Protein AF-A0A7X2PUH8-F1 (afdb_monomer_lite)

Radius of gyration: 10.63 Å; chains: 1; bounding box: 28×18×27 Å

Structure (mmCIF, N/CA/C/O backbone):
data_AF-A0A7X2PUH8-F1
#
_entry.id   AF-A0A7X2PUH8-F1
#
loop_
_atom_site.group_PDB
_atom_site.id
_atom_site.type_symbol
_atom_site.label_atom_id
_atom_site.label_alt_id
_atom_site.label_comp_id
_atom_site.label_asym_id
_atom_site.label_ent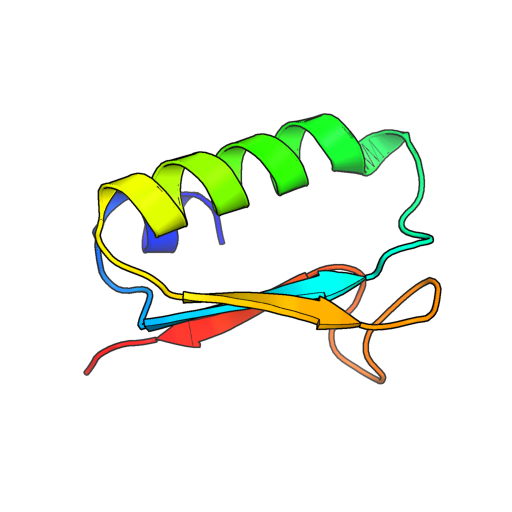ity_id
_atom_site.label_seq_id
_atom_site.pdbx_PDB_ins_code
_atom_site.Cartn_x
_atom_site.Cartn_y
_atom_site.Cartn_z
_atom_site.occupancy
_atom_site.B_iso_or_equiv
_atom_site.auth_seq_id
_atom_site.auth_comp_id
_atom_site.auth_asym_id
_atom_site.auth_atom_id
_atom_site.pdbx_PDB_model_num
ATOM 1 N N . MET A 1 1 ? -5.001 8.773 -2.664 1.00 59.03 1 MET A N 1
ATOM 2 C CA . MET A 1 1 ? -4.580 7.526 -1.985 1.00 59.03 1 MET A CA 1
ATOM 3 C C . MET A 1 1 ? -4.140 7.767 -0.548 1.00 59.03 1 MET A C 1
ATOM 5 O O . MET A 1 1 ? -4.670 7.096 0.326 1.00 59.03 1 MET A O 1
ATOM 9 N N . LEU A 1 2 ? -3.236 8.720 -0.295 1.00 65.38 2 LEU A N 1
ATOM 10 C CA . LEU A 1 2 ? -2.750 9.033 1.056 1.00 65.38 2 LEU A CA 1
ATOM 11 C C . LEU A 1 2 ? -3.889 9.255 2.070 1.00 65.38 2 LEU A C 1
ATOM 13 O O . LEU A 1 2 ? -3.898 8.636 3.122 1.00 65.38 2 LEU A O 1
ATOM 17 N N . GLU A 1 3 ? -4.917 10.026 1.707 1.00 72.06 3 GLU A N 1
ATOM 18 C CA . GLU A 1 3 ? -6.091 10.265 2.563 1.00 72.06 3 GLU A CA 1
ATOM 19 C C . GLU A 1 3 ? -6.837 8.976 2.965 1.00 72.06 3 GLU A C 1
ATOM 21 O O . GLU A 1 3 ? -7.242 8.812 4.115 1.00 72.06 3 GLU A O 1
ATOM 26 N N . ALA A 1 4 ? -6.975 8.020 2.041 1.00 63.09 4 ALA A N 1
ATOM 27 C CA . ALA A 1 4 ? -7.633 6.744 2.313 1.00 63.09 4 ALA A CA 1
ATOM 28 C C . ALA A 1 4 ? -6.777 5.833 3.209 1.00 63.09 4 ALA A C 1
ATOM 30 O O . ALA A 1 4 ? -7.326 5.130 4.062 1.00 63.09 4 ALA A O 1
ATOM 31 N N . ALA A 1 5 ? -5.450 5.866 3.028 1.00 61.88 5 ALA A N 1
ATOM 32 C CA . ALA A 1 5 ? -4.496 5.139 3.862 1.00 61.88 5 ALA A CA 1
ATOM 33 C C . ALA A 1 5 ? -4.519 5.668 5.304 1.00 61.88 5 ALA A C 1
ATOM 35 O O . ALA A 1 5 ? -4.686 4.888 6.237 1.00 61.88 5 ALA A O 1
ATOM 36 N N . THR A 1 6 ? -4.493 6.991 5.491 1.00 67.06 6 THR A N 1
ATOM 37 C CA . THR A 1 6 ? -4.567 7.619 6.820 1.00 67.06 6 THR A CA 1
ATOM 38 C C . THR A 1 6 ? -5.894 7.338 7.530 1.00 67.06 6 THR A C 1
ATOM 40 O O . THR A 1 6 ? -5.930 7.192 8.749 1.00 67.06 6 THR A O 1
ATOM 43 N N . ALA A 1 7 ? -6.995 7.216 6.782 1.00 73.81 7 ALA A N 1
ATOM 44 C CA . ALA A 1 7 ? -8.310 6.880 7.329 1.00 73.81 7 ALA A CA 1
ATOM 45 C C . ALA A 1 7 ? -8.485 5.385 7.674 1.00 73.81 7 ALA A C 1
ATOM 47 O O . ALA A 1 7 ? -9.571 4.987 8.097 1.00 73.81 7 ALA A O 1
ATOM 48 N N . GLY A 1 8 ? -7.469 4.541 7.449 1.00 75.44 8 GLY A N 1
ATOM 49 C CA . GLY A 1 8 ? -7.540 3.094 7.677 1.00 75.44 8 GLY A CA 1
ATOM 50 C C . GLY A 1 8 ? -8.549 2.370 6.786 1.00 75.44 8 GLY A C 1
ATOM 51 O O . GLY A 1 8 ? -8.991 1.262 7.094 1.00 75.44 8 GLY A O 1
ATOM 52 N N . ARG A 1 9 ? -8.925 2.994 5.666 1.00 84.00 9 ARG A N 1
ATOM 53 C CA . ARG A 1 9 ? -9.877 2.444 4.695 1.00 84.00 9 ARG A CA 1
ATOM 54 C C . ARG A 1 9 ? -9.193 1.607 3.627 1.00 84.00 9 ARG A C 1
ATOM 56 O O . ARG A 1 9 ? -9.854 1.179 2.694 1.00 84.00 9 ARG A O 1
ATOM 63 N N . VAL A 1 10 ? -7.890 1.373 3.727 1.00 84.75 10 VAL A N 1
ATOM 64 C CA . VAL A 1 10 ? -7.139 0.588 2.747 1.00 84.75 10 VAL A CA 1
ATOM 65 C C . VAL A 1 10 ? -6.946 -0.832 3.268 1.00 84.75 10 VAL A C 1
ATOM 67 O O . VAL A 1 10 ? -6.572 -1.056 4.418 1.00 84.75 10 VAL A O 1
ATOM 70 N N . ARG A 1 11 ? -7.262 -1.821 2.432 1.00 88.81 11 ARG A N 1
ATOM 71 C CA . ARG A 1 11 ? -7.016 -3.240 2.709 1.00 88.81 11 ARG A CA 1
ATOM 72 C C . ARG A 1 11 ? -5.683 -3.682 2.122 1.00 88.81 11 ARG A C 1
ATOM 74 O O . ARG A 1 11 ? -4.924 -4.352 2.808 1.00 88.81 11 ARG A O 1
ATOM 81 N N . GLN A 1 12 ? -5.429 -3.324 0.868 1.00 90.88 12 GLN A N 1
ATOM 82 C CA . GLN A 1 12 ? -4.238 -3.735 0.127 1.00 90.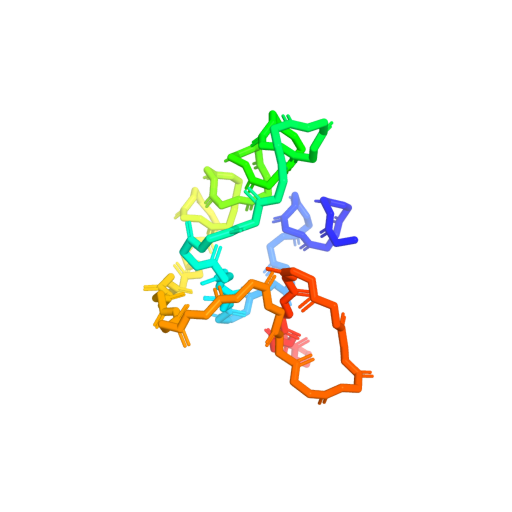88 12 GLN A CA 1
ATOM 83 C C . GLN A 1 12 ? -3.721 -2.559 -0.695 1.00 90.88 12 GLN A C 1
ATOM 85 O O . GLN A 1 12 ? -4.525 -1.795 -1.234 1.00 90.88 12 GLN A O 1
ATOM 90 N N . ILE A 1 13 ? -2.404 -2.429 -0.794 1.00 89.88 13 ILE A N 1
ATOM 91 C CA . ILE A 1 13 ? -1.698 -1.453 -1.623 1.00 89.88 13 ILE A CA 1
ATOM 92 C C . ILE A 1 13 ? -0.795 -2.219 -2.584 1.00 89.88 13 ILE A C 1
ATOM 94 O O . ILE A 1 13 ? -0.053 -3.103 -2.165 1.00 89.88 13 ILE A O 1
ATOM 98 N N . PHE A 1 14 ? -0.846 -1.852 -3.857 1.00 89.31 14 PHE A N 1
ATOM 99 C CA . PHE A 1 14 ? 0.050 -2.327 -4.901 1.00 89.31 14 PHE A CA 1
ATOM 100 C C . PHE A 1 14 ? 0.916 -1.156 -5.350 1.00 89.31 14 PHE A C 1
ATOM 102 O O . PHE A 1 14 ? 0.374 -0.082 -5.617 1.00 89.31 14 PHE A O 1
ATOM 109 N N . VAL A 1 15 ? 2.232 -1.349 -5.424 1.00 88.88 15 VAL A N 1
ATOM 110 C CA . VAL A 1 15 ? 3.200 -0.325 -5.848 1.00 88.88 15 VAL A CA 1
ATOM 111 C C . VAL A 1 15 ? 4.043 -0.872 -6.995 1.00 88.88 15 VAL A C 1
ATOM 113 O O . VAL A 1 15 ? 4.529 -2.000 -6.917 1.00 88.88 15 VAL A O 1
ATOM 116 N N . ALA A 1 16 ? 4.215 -0.078 -8.049 1.00 87.38 16 ALA A N 1
ATOM 117 C CA . ALA A 1 16 ? 5.109 -0.392 -9.156 1.00 87.38 16 ALA A CA 1
ATOM 118 C C . ALA A 1 16 ? 6.580 -0.217 -8.733 1.00 87.38 16 ALA A C 1
ATOM 120 O O . ALA A 1 16 ? 6.944 0.819 -8.177 1.00 87.38 16 ALA A O 1
ATOM 121 N N . GLU A 1 17 ? 7.417 -1.225 -8.978 1.00 84.81 17 GLU A N 1
ATOM 122 C CA . GLU A 1 17 ? 8.825 -1.231 -8.548 1.00 84.81 17 GLU A CA 1
ATOM 123 C C . GLU A 1 17 ? 9.676 -0.195 -9.290 1.00 84.81 17 GLU A C 1
ATOM 125 O O . GLU A 1 17 ? 10.537 0.440 -8.682 1.00 84.81 17 GLU A O 1
ATOM 130 N N . ASP A 1 18 ? 9.392 0.032 -10.574 1.00 84.62 18 ASP A N 1
ATOM 131 C CA . ASP A 1 18 ? 10.152 0.951 -11.428 1.00 84.62 18 ASP A CA 1
ATOM 132 C C . ASP A 1 18 ? 9.492 2.343 -11.517 1.00 84.62 18 ASP A C 1
ATOM 134 O O . ASP A 1 18 ? 9.674 3.070 -12.500 1.00 84.62 18 ASP A O 1
ATOM 138 N N . ALA A 1 19 ? 8.680 2.717 -10.519 1.00 77.38 19 ALA A N 1
ATOM 139 C CA . ALA A 1 19 ? 8.024 4.021 -10.471 1.00 77.38 19 ALA A CA 1
ATOM 140 C C . ALA A 1 19 ? 9.052 5.171 -10.457 1.00 77.38 19 ALA A C 1
ATOM 142 O O . ALA A 1 19 ? 10.106 5.093 -9.821 1.00 77.38 19 ALA A O 1
ATOM 143 N N . GLN A 1 20 ? 8.747 6.267 -11.161 1.00 74.00 20 GLN A N 1
ATOM 144 C CA . GLN A 1 20 ? 9.686 7.380 -11.309 1.00 74.00 20 GLN A CA 1
ATOM 145 C C . GLN A 1 20 ? 9.964 8.113 -9.979 1.00 74.00 20 GLN A C 1
ATOM 147 O O . GLN A 1 20 ? 9.067 8.249 -9.145 1.00 74.00 20 GLN A O 1
ATOM 152 N N . PRO A 1 21 ? 11.176 8.685 -9.800 1.00 65.44 21 PRO A N 1
ATOM 153 C CA . PRO A 1 21 ? 11.620 9.282 -8.536 1.00 65.44 21 PRO A CA 1
ATOM 154 C C . PRO A 1 21 ? 10.737 10.394 -7.974 1.00 65.44 21 PRO A C 1
ATOM 156 O O . PRO A 1 21 ? 10.686 10.574 -6.761 1.00 65.44 21 PRO A O 1
ATOM 159 N N . ALA A 1 22 ? 10.050 11.140 -8.843 1.00 68.81 22 ALA A N 1
ATOM 160 C CA . ALA A 1 22 ? 9.228 12.281 -8.448 1.00 68.81 22 ALA A CA 1
ATOM 161 C C . ALA A 1 22 ? 8.037 11.887 -7.556 1.00 68.81 22 ALA A C 1
ATOM 163 O O . ALA A 1 22 ? 7.575 12.710 -6.769 1.00 68.81 22 ALA A O 1
ATOM 164 N N . ASP A 1 23 ? 7.588 10.632 -7.638 1.00 66.62 23 ASP A N 1
ATOM 165 C CA . ASP A 1 23 ? 6.442 10.134 -6.879 1.00 66.62 23 ASP A CA 1
ATOM 166 C C . ASP A 1 23 ? 6.857 9.301 -5.653 1.00 66.62 23 ASP A C 1
ATOM 168 O O . ASP A 1 23 ? 6.021 9.015 -4.796 1.00 66.62 23 ASP A O 1
ATOM 172 N N . ILE A 1 24 ? 8.143 8.948 -5.514 1.00 71.19 24 ILE A N 1
ATOM 173 C CA . ILE A 1 24 ? 8.633 7.991 -4.5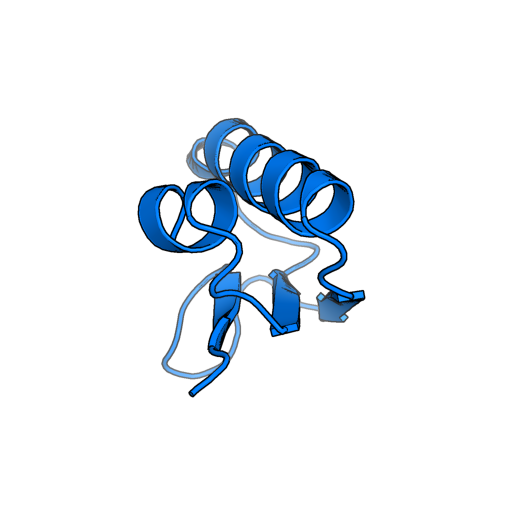04 1.00 71.19 24 ILE A CA 1
ATOM 174 C C . ILE A 1 24 ? 8.296 8.420 -3.072 1.00 71.19 24 ILE A C 1
ATOM 176 O O . ILE A 1 24 ? 7.884 7.581 -2.274 1.00 71.19 24 ILE A O 1
ATOM 180 N N . ASP A 1 25 ? 8.406 9.704 -2.733 1.00 78.19 25 ASP A N 1
ATOM 181 C CA . ASP A 1 25 ? 8.121 10.173 -1.370 1.00 78.19 25 ASP A CA 1
ATOM 182 C C . ASP A 1 25 ? 6.637 10.017 -1.002 1.00 78.19 25 ASP A C 1
ATOM 184 O O . ASP A 1 25 ? 6.301 9.544 0.087 1.00 78.19 25 ASP A O 1
ATOM 188 N N . LEU A 1 26 ? 5.735 10.342 -1.933 1.00 76.56 26 LEU A N 1
ATOM 189 C CA . LEU A 1 26 ? 4.288 10.181 -1.762 1.00 76.56 26 LEU A CA 1
ATOM 190 C C . LEU A 1 26 ? 3.878 8.703 -1.733 1.00 76.56 26 LEU A C 1
ATOM 192 O O . LEU A 1 26 ? 3.016 8.317 -0.938 1.00 76.56 26 LEU A O 1
ATOM 196 N N . LEU A 1 27 ? 4.508 7.876 -2.569 1.00 78.69 27 LEU A N 1
ATOM 197 C CA . LEU A 1 27 ? 4.315 6.426 -2.603 1.00 78.69 27 LEU A CA 1
ATOM 198 C C . LEU A 1 27 ? 4.760 5.778 -1.287 1.00 78.69 27 LEU A C 1
ATOM 200 O O . LEU A 1 27 ? 3.998 5.019 -0.683 1.00 78.69 27 LEU A O 1
ATOM 204 N N . ASN A 1 28 ? 5.947 6.144 -0.800 1.00 82.06 28 ASN A N 1
ATOM 205 C CA . ASN A 1 28 ? 6.482 5.689 0.480 1.00 82.06 28 ASN A CA 1
ATOM 206 C C . ASN A 1 28 ? 5.573 6.100 1.635 1.00 82.06 28 ASN A C 1
ATOM 208 O O . ASN A 1 28 ? 5.266 5.281 2.498 1.00 82.06 28 ASN A O 1
ATOM 212 N N . GLN A 1 29 ? 5.086 7.342 1.641 1.00 84.12 29 GLN A N 1
ATOM 213 C CA . GLN A 1 29 ? 4.187 7.810 2.690 1.00 84.12 29 GLN A CA 1
ATOM 214 C C . GLN A 1 29 ? 2.854 7.045 2.686 1.00 84.12 29 GLN A C 1
ATOM 216 O O . GLN A 1 29 ? 2.377 6.636 3.745 1.00 84.12 29 GLN A O 1
ATOM 221 N N . ALA A 1 30 ? 2.271 6.792 1.510 1.00 80.38 30 ALA A N 1
ATOM 222 C CA . ALA A 1 30 ? 1.047 6.001 1.387 1.00 80.38 30 ALA A CA 1
ATOM 223 C C . ALA A 1 30 ? 1.249 4.542 1.835 1.00 80.38 30 ALA A C 1
ATOM 225 O O . ALA A 1 30 ? 0.379 3.987 2.508 1.00 80.38 30 ALA A O 1
ATOM 226 N N . ALA A 1 31 ? 2.396 3.938 1.512 1.00 83.50 31 ALA A N 1
ATOM 227 C CA . ALA A 1 31 ? 2.752 2.592 1.950 1.00 83.50 31 ALA A CA 1
ATOM 228 C C . ALA A 1 31 ? 2.940 2.514 3.475 1.00 83.50 31 ALA A C 1
ATOM 230 O O . ALA A 1 31 ? 2.372 1.631 4.117 1.00 83.50 31 ALA A O 1
ATOM 231 N N . VAL A 1 32 ? 3.674 3.462 4.069 1.00 86.56 32 VAL A N 1
ATOM 232 C CA . VAL A 1 32 ? 3.901 3.535 5.523 1.00 86.56 32 VAL A CA 1
ATOM 233 C C . VAL A 1 32 ? 2.583 3.712 6.280 1.00 86.56 32 VAL A C 1
ATOM 235 O O . VAL A 1 32 ? 2.318 2.974 7.230 1.00 86.56 32 VAL A O 1
ATOM 238 N N . GLU A 1 33 ? 1.722 4.638 5.851 1.00 84.12 33 GLU A N 1
ATOM 239 C CA . GLU A 1 33 ? 0.414 4.848 6.487 1.00 84.12 33 GLU A CA 1
ATOM 240 C C . GLU A 1 33 ? -0.532 3.656 6.285 1.00 84.12 33 GLU A C 1
ATOM 242 O O . GLU A 1 33 ? -1.269 3.275 7.199 1.00 84.12 33 GLU A O 1
ATOM 247 N N . GLY A 1 34 ? -0.478 3.007 5.119 1.00 83.69 34 GLY A N 1
ATOM 248 C CA . GLY A 1 34 ? -1.200 1.764 4.865 1.00 83.69 34 GLY A CA 1
ATOM 249 C C . GLY A 1 34 ? -0.798 0.662 5.842 1.00 83.69 34 GLY A C 1
ATOM 250 O O . GLY A 1 34 ? -1.652 0.107 6.530 1.00 83.69 34 GLY A O 1
ATOM 251 N N . LEU A 1 35 ? 0.501 0.392 5.974 1.00 85.12 35 LEU A N 1
ATOM 252 C CA . LEU A 1 35 ? 1.019 -0.605 6.915 1.00 85.12 35 LEU A CA 1
ATOM 253 C C . LEU A 1 35 ? 0.641 -0.268 8.366 1.00 85.12 35 LEU A C 1
ATOM 255 O O . LEU A 1 35 ? 0.224 -1.152 9.114 1.00 85.12 35 LEU A O 1
ATOM 259 N N . ARG A 1 36 ? 0.699 1.015 8.755 1.00 88.69 36 ARG A N 1
ATOM 260 C CA . ARG A 1 36 ? 0.304 1.479 10.098 1.00 88.69 36 ARG A CA 1
ATOM 261 C C . ARG A 1 36 ? -1.165 1.193 10.418 1.00 88.69 36 ARG A C 1
ATOM 263 O O . ARG A 1 36 ? -1.503 0.949 11.574 1.00 88.69 36 ARG A O 1
ATOM 270 N N . THR A 1 37 ? -2.033 1.202 9.410 1.00 86.88 37 THR A N 1
ATOM 271 C CA . THR A 1 37 ? -3.471 0.912 9.548 1.00 86.88 37 THR A CA 1
ATOM 272 C C . THR A 1 37 ? -3.838 -0.549 9.241 1.00 86.88 37 THR A C 1
ATOM 274 O O . THR A 1 37 ? -5.018 -0.926 9.225 1.00 86.88 37 THR A O 1
ATOM 277 N N . GLY A 1 38 ? -2.828 -1.405 9.058 1.00 86.62 38 GLY A N 1
ATOM 278 C CA . GLY A 1 38 ? -2.983 -2.840 8.833 1.00 86.62 38 GLY A CA 1
ATOM 279 C C . GLY A 1 38 ? -3.379 -3.201 7.403 1.00 86.62 38 GLY A C 1
ATOM 280 O O . GLY A 1 38 ? -4.077 -4.192 7.200 1.00 86.62 38 GLY A O 1
ATOM 281 N N . ALA A 1 39 ? -3.018 -2.378 6.419 1.00 89.56 39 ALA A N 1
ATOM 282 C CA . ALA A 1 39 ? -3.084 -2.766 5.018 1.00 89.56 39 ALA A CA 1
ATOM 283 C C . ALA A 1 39 ? -1.921 -3.702 4.657 1.00 89.56 39 ALA A C 1
ATOM 2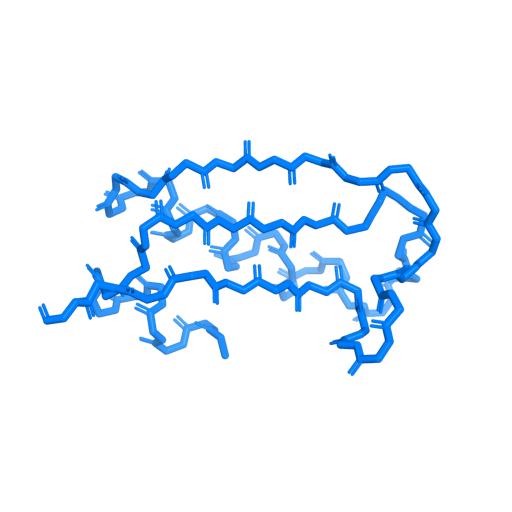85 O O . ALA A 1 39 ? -0.830 -3.605 5.216 1.00 89.56 39 ALA A O 1
ATOM 286 N N . GLU A 1 40 ? -2.149 -4.583 3.690 1.00 92.31 40 GLU A N 1
ATOM 287 C CA . GLU A 1 40 ? -1.098 -5.394 3.070 1.00 92.31 40 GLU A CA 1
ATOM 288 C C . GLU A 1 40 ? -0.434 -4.607 1.933 1.00 92.31 40 GLU A C 1
ATOM 290 O O . GLU A 1 40 ? -1.109 -3.861 1.220 1.00 92.31 40 GLU A O 1
ATOM 295 N N . LEU A 1 41 ? 0.875 -4.782 1.745 1.00 89.50 41 LEU A N 1
ATOM 296 C CA . LEU A 1 41 ? 1.642 -4.138 0.679 1.00 89.50 41 LEU A CA 1
ATOM 297 C C . LEU A 1 41 ? 2.183 -5.198 -0.284 1.00 89.50 41 LEU A C 1
ATOM 299 O O . LEU A 1 41 ? 2.818 -6.159 0.146 1.00 89.50 41 LEU A O 1
ATOM 303 N N . PHE A 1 42 ? 1.961 -4.989 -1.576 1.00 90.12 42 PHE A N 1
ATOM 304 C CA . PHE A 1 42 ? 2.455 -5.833 -2.656 1.00 90.12 42 PHE A CA 1
ATOM 305 C C . PHE A 1 42 ? 3.251 -4.990 -3.649 1.00 90.12 42 PHE A C 1
ATOM 307 O O . PHE A 1 42 ? 2.858 -3.867 -3.977 1.00 90.12 42 PHE A O 1
ATOM 314 N N . SER A 1 43 ? 4.352 -5.544 -4.150 1.00 87.88 43 SER A N 1
ATOM 315 C CA . SER A 1 43 ? 5.090 -4.952 -5.259 1.00 87.88 43 SER A CA 1
ATOM 316 C C . SER A 1 43 ? 4.639 -5.553 -6.590 1.00 87.88 43 SER A C 1
ATOM 318 O O . SER A 1 43 ? 4.203 -6.705 -6.670 1.00 87.88 43 SER A O 1
ATOM 320 N N . PHE A 1 44 ? 4.706 -4.741 -7.638 1.00 86.69 44 PHE A N 1
ATOM 321 C CA . PHE A 1 44 ? 4.434 -5.130 -9.012 1.00 86.69 44 PHE A CA 1
ATOM 322 C C . PHE A 1 44 ? 5.651 -4.784 -9.869 1.00 86.69 44 PHE A C 1
ATOM 324 O O . PHE A 1 44 ? 6.063 -3.626 -9.919 1.00 86.69 44 PHE A O 1
ATOM 331 N N . ALA A 1 45 ? 6.207 -5.784 -10.552 1.00 86.31 45 ALA A N 1
ATOM 332 C CA . ALA A 1 45 ? 7.341 -5.586 -11.447 1.00 86.31 45 ALA A CA 1
ATOM 333 C C . ALA A 1 45 ? 6.917 -4.760 -12.675 1.00 86.31 45 ALA A C 1
ATOM 335 O O . ALA A 1 45 ? 6.008 -5.155 -13.410 1.00 86.31 45 ALA A O 1
ATOM 336 N N . GLY A 1 46 ? 7.589 -3.630 -12.900 1.00 85.50 46 GLY A N 1
ATOM 337 C CA . GLY A 1 46 ? 7.299 -2.674 -13.969 1.00 85.50 46 GLY A CA 1
ATOM 338 C C . GLY A 1 46 ? 7.143 -1.239 -13.462 1.00 85.50 46 GLY A C 1
ATOM 339 O O . GLY A 1 46 ? 7.170 -0.976 -12.261 1.00 85.50 46 GLY A O 1
ATOM 340 N N . ALA A 1 47 ? 6.962 -0.300 -14.397 1.00 82.06 47 ALA A N 1
ATOM 341 C CA .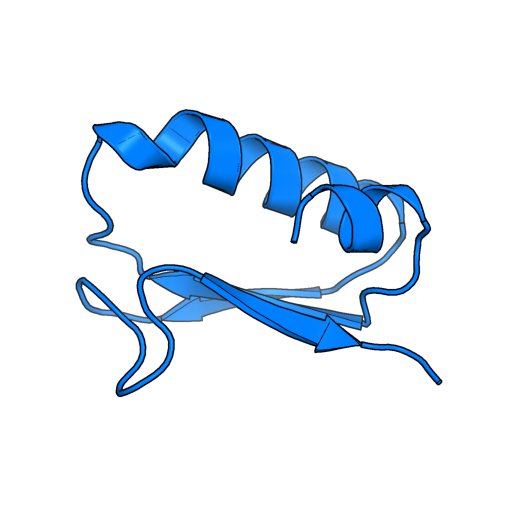 ALA A 1 47 ? 6.886 1.136 -14.098 1.00 82.06 47 ALA A CA 1
ATOM 342 C C . ALA A 1 47 ? 5.490 1.607 -13.661 1.00 82.06 47 ALA A C 1
ATOM 344 O O . ALA A 1 47 ? 5.360 2.594 -12.940 1.00 82.06 47 ALA A O 1
ATOM 345 N N . GLU A 1 48 ? 4.440 0.903 -14.089 1.00 85.00 48 GLU A N 1
ATOM 346 C CA . GLU A 1 48 ? 3.056 1.220 -13.747 1.00 85.00 48 GLU A CA 1
ATOM 347 C C . GLU A 1 48 ? 2.146 -0.008 -13.837 1.00 85.00 48 GLU A C 1
ATOM 349 O O . GLU A 1 48 ? 2.391 -0.948 -14.598 1.00 85.00 48 GLU A O 1
ATOM 354 N N . MET A 1 49 ? 1.053 0.024 -13.079 1.00 86.12 49 MET A N 1
ATOM 355 C CA . MET A 1 49 ? -0.059 -0.899 -13.251 1.00 86.12 49 MET A CA 1
ATOM 356 C C . MET A 1 49 ? -0.910 -0.465 -14.451 1.00 86.12 49 MET A C 1
ATOM 358 O O . MET A 1 49 ? -1.337 0.697 -14.504 1.00 86.12 49 MET A O 1
ATOM 362 N N . PRO A 1 50 ? -1.223 -1.382 -15.387 1.00 83.12 50 PRO A N 1
ATOM 363 C CA . PRO A 1 50 ? -1.987 -1.058 -16.587 1.00 83.12 50 PRO A CA 1
ATOM 364 C C . PRO A 1 50 ? -3.316 -0.358 -16.272 1.00 83.12 50 PRO A C 1
ATOM 366 O O . PRO A 1 50 ? -4.210 -0.950 -15.673 1.00 83.12 50 PRO A O 1
ATOM 369 N N . GLY A 1 51 ? -3.446 0.904 -16.693 1.00 83.19 51 GLY A N 1
ATOM 370 C CA . GLY A 1 51 ? -4.668 1.703 -16.534 1.00 83.19 51 GLY A CA 1
ATOM 371 C C . GLY A 1 51 ? -4.853 2.384 -15.174 1.00 83.19 51 GLY A C 1
ATOM 372 O O . GLY A 1 51 ? -5.867 3.054 -14.985 1.00 83.19 51 GLY A O 1
ATOM 373 N N . PHE A 1 52 ? -3.900 2.252 -14.246 1.00 80.75 52 PHE A N 1
ATOM 374 C CA . PHE A 1 52 ? -4.019 2.822 -12.899 1.00 80.75 52 PHE A CA 1
ATOM 375 C C . PHE A 1 52 ? -2.793 3.617 -12.418 1.00 80.75 52 PHE A C 1
ATOM 377 O O . PHE A 1 52 ? -2.894 4.333 -11.421 1.00 80.75 52 PHE A O 1
ATOM 384 N N . GLY A 1 53 ? -1.661 3.534 -13.124 1.00 85.38 53 GLY A N 1
ATOM 385 C CA . GLY A 1 53 ? -0.445 4.284 -12.804 1.00 85.38 53 GLY A CA 1
ATOM 386 C C . GLY A 1 53 ? 0.458 3.575 -11.783 1.00 85.38 53 GLY A C 1
ATOM 387 O O . GLY A 1 53 ? 0.376 2.354 -11.628 1.00 85.38 53 GLY A O 1
ATOM 388 N N . PRO A 1 54 ? 1.344 4.302 -11.079 1.00 86.31 54 PRO A N 1
ATOM 389 C CA . PRO A 1 54 ? 2.402 3.699 -10.261 1.00 86.31 54 PRO A CA 1
ATO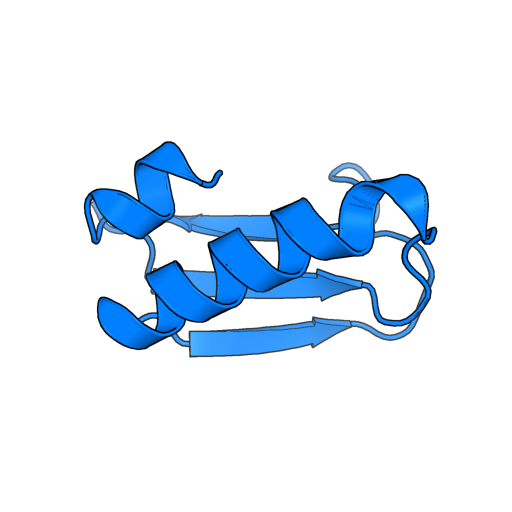M 390 C C . PRO A 1 54 ? 1.908 3.088 -8.940 1.00 86.31 54 PRO A C 1
ATOM 392 O O . PRO A 1 54 ? 2.650 2.351 -8.291 1.00 86.31 54 PRO A O 1
ATOM 395 N N . ILE A 1 55 ? 0.668 3.372 -8.518 1.00 85.69 55 ILE A N 1
ATOM 396 C CA . ILE A 1 55 ? 0.121 2.875 -7.250 1.00 85.69 55 ILE A CA 1
ATOM 397 C C . ILE A 1 55 ? -1.387 2.640 -7.306 1.00 85.69 55 ILE A C 1
ATOM 399 O O . ILE A 1 55 ? -2.144 3.472 -7.804 1.00 85.69 55 ILE A O 1
ATOM 403 N N . VAL A 1 56 ? -1.837 1.527 -6.724 1.00 88.44 56 VAL A N 1
ATOM 404 C CA . VAL A 1 56 ? -3.260 1.178 -6.584 1.00 88.44 56 VAL A CA 1
ATOM 405 C C . VAL A 1 56 ? -3.561 0.724 -5.167 1.00 88.44 56 VAL A C 1
ATOM 407 O O . VAL A 1 56 ? -2.717 0.146 -4.493 1.00 88.44 56 VAL A O 1
ATOM 410 N N . ALA A 1 57 ? -4.785 0.976 -4.707 1.00 88.25 57 ALA A N 1
ATOM 411 C CA . ALA A 1 57 ? -5.256 0.492 -3.420 1.00 88.25 57 ALA A CA 1
ATOM 412 C C . ALA A 1 57 ? -6.632 -0.168 -3.546 1.00 88.25 57 ALA A C 1
ATOM 414 O O . ALA A 1 57 ? -7.523 0.346 -4.221 1.00 88.25 57 ALA A O 1
ATOM 415 N N . VAL A 1 58 ? -6.812 -1.279 -2.834 1.00 88.25 58 VAL A N 1
ATOM 416 C CA . VAL A 1 58 ? -8.116 -1.902 -2.591 1.00 88.25 58 VAL A CA 1
ATOM 417 C C . VAL A 1 58 ? -8.660 -1.347 -1.283 1.00 88.25 58 VAL A C 1
ATOM 419 O O . VAL A 1 58 ? -8.005 -1.440 -0.241 1.00 88.25 58 VAL A O 1
ATOM 422 N N . LEU A 1 59 ? -9.857 -0.768 -1.329 1.00 87.12 59 LEU A N 1
ATOM 423 C CA . LEU A 1 59 ? -10.493 -0.159 -0.165 1.00 87.12 59 LEU A CA 1
ATOM 424 C C . LEU A 1 59 ? -11.320 -1.175 0.637 1.00 87.12 59 LEU A C 1
ATOM 426 O O . LEU A 1 59 ? -11.838 -2.154 0.100 1.00 87.12 59 LEU A O 1
ATOM 430 N N . ARG A 1 60 ? -11.434 -0.927 1.940 1.00 82.00 60 ARG A N 1
ATOM 431 C CA . ARG A 1 60 ? -12.381 -1.570 2.854 1.00 82.00 60 ARG A CA 1
ATOM 432 C C . ARG A 1 60 ? -13.755 -0.913 2.666 1.00 82.00 60 ARG A C 1
ATOM 434 O O . ARG A 1 60 ? -13.820 0.285 2.388 1.00 82.00 60 ARG A O 1
ATOM 441 N N . TYR A 1 61 ? -14.812 -1.713 2.784 1.00 77.81 61 TYR A N 1
ATOM 442 C CA . TYR A 1 61 ? -16.203 -1.249 2.775 1.00 77.81 61 TYR A CA 1
ATOM 443 C C . TYR A 1 61 ? -16.596 -0.617 4.113 1.00 77.81 61 TYR A C 1
ATOM 445 O O . TYR A 1 61 ? -15.995 -0.997 5.145 1.00 77.81 61 TYR A O 1
#

Secondary structure (DSSP, 8-state):
-HHHHHTT-EEEEEEETT--GGGHHHHHHHHHHHHHTT-EEEEESSSSBTTTBSEEEEEP-

Foldseek 3Di:
DLVQLQVLFFAEKEFEPQADPVCVVVSVNSVVSNVVSPHYYHYDYDHADVPHGGMDTDTHD

pLDDT: mean 81.59, std 8.12, range [59.03, 92.31]

Sequence (61 aa):
MLEAATAGRVRQIFVAEDAQPADIDLLNQAAVEGLRTGAELFSFAGAEMPGFGPIVAVLRY